Protein AF-A0A918DMU9-F1 (afdb_monomer)

InterPro domains:
  IPR008490 Transposase InsH, N-terminal [PF05598] (1-45)

Structure (mmCIF, N/CA/C/O backbone):
data_AF-A0A918DMU9-F1
#
_entry.id   AF-A0A918DMU9-F1
#
loop_
_atom_site.group_PDB
_atom_site.id
_atom_site.type_symbol
_atom_site.label_atom_id
_atom_site.label_alt_id
_atom_site.label_comp_id
_atom_site.label_asym_id
_atom_site.label_entity_id
_atom_site.label_seq_id
_atom_site.pdbx_PDB_ins_code
_atom_site.Cartn_x
_atom_site.Cartn_y
_atom_site.Cartn_z
_atom_site.occupancy
_atom_site.B_iso_or_equiv
_atom_site.auth_seq_id
_atom_site.auth_comp_id
_atom_site.auth_asym_id
_atom_site.auth_atom_id
_atom_site.pdbx_PDB_model_num
ATOM 1 N N . MET A 1 1 ? -2.622 0.297 3.015 1.00 81.81 1 MET A N 1
ATOM 2 C CA . MET A 1 1 ? -1.350 1.057 3.093 1.00 81.81 1 MET A CA 1
ATOM 3 C C . MET A 1 1 ? -1.506 2.489 2.602 1.00 81.81 1 MET A C 1
ATOM 5 O O . MET A 1 1 ? -1.431 3.363 3.449 1.00 81.81 1 MET A O 1
ATOM 9 N N . GLN A 1 2 ? -1.803 2.742 1.316 1.00 83.00 2 GLN A N 1
ATOM 10 C CA . GLN A 1 2 ? -2.008 4.115 0.808 1.00 83.00 2 GLN A CA 1
ATOM 11 C C . GLN A 1 2 ? -3.010 4.922 1.648 1.00 83.00 2 GLN A C 1
ATOM 13 O O . GLN A 1 2 ? -2.712 6.038 2.040 1.00 83.00 2 GLN A O 1
ATOM 18 N N . GLN A 1 3 ? -4.141 4.313 2.012 1.00 81.75 3 GLN A N 1
ATOM 19 C CA . GLN A 1 3 ? -5.174 4.946 2.841 1.00 81.75 3 GLN A CA 1
ATOM 20 C C . GLN A 1 3 ? -4.752 5.148 4.314 1.00 81.75 3 GLN A C 1
ATOM 22 O O . GLN A 1 3 ? -5.053 6.181 4.892 1.00 81.75 3 GLN A O 1
ATOM 27 N N . TRP A 1 4 ? -4.018 4.205 4.925 1.00 79.75 4 TRP A N 1
ATOM 28 C CA . TRP A 1 4 ? -3.583 4.321 6.333 1.00 79.75 4 TRP A CA 1
ATOM 29 C C . TRP A 1 4 ? -2.468 5.352 6.539 1.00 79.75 4 TRP A C 1
ATOM 31 O O . TRP A 1 4 ? -2.404 5.977 7.588 1.00 79.75 4 TRP A O 1
ATOM 41 N N . TYR A 1 5 ? -1.589 5.517 5.549 1.00 80.62 5 TYR A N 1
ATOM 42 C CA . TYR A 1 5 ? -0.445 6.434 5.615 1.00 80.62 5 TYR A CA 1
ATOM 43 C C . TYR A 1 5 ? -0.632 7.691 4.756 1.00 80.62 5 TYR A C 1
ATOM 45 O O . TYR A 1 5 ? 0.305 8.470 4.611 1.00 80.62 5 TYR A O 1
ATOM 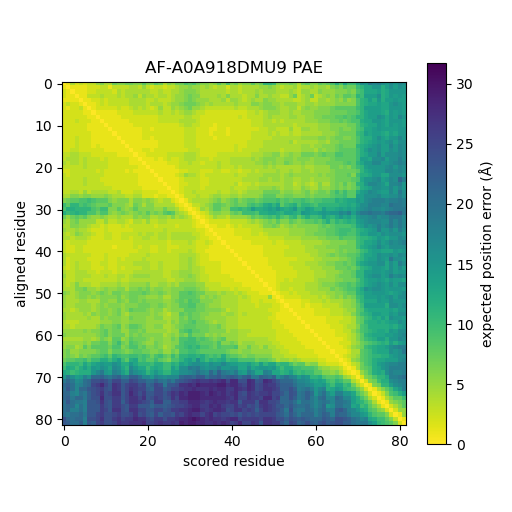53 N N . ASN A 1 6 ? -1.822 7.875 4.175 1.00 82.88 6 ASN A N 1
ATOM 54 C CA . ASN A 1 6 ? -2.152 8.968 3.259 1.00 82.88 6 ASN A CA 1
ATOM 55 C C . ASN A 1 6 ? -1.112 9.157 2.128 1.00 82.88 6 ASN A C 1
ATOM 57 O O . ASN A 1 6 ? -0.660 10.268 1.849 1.00 82.88 6 ASN A O 1
ATOM 61 N N . LEU A 1 7 ? -0.684 8.052 1.504 1.00 85.94 7 LEU A N 1
ATOM 62 C CA . LEU A 1 7 ? 0.345 8.056 0.457 1.00 85.94 7 LEU A CA 1
ATOM 63 C C . LEU A 1 7 ? -0.271 8.232 -0.932 1.00 85.94 7 LEU A C 1
ATOM 65 O O . LEU A 1 7 ? -1.201 7.514 -1.310 1.00 85.94 7 LEU A O 1
ATOM 69 N N . SER A 1 8 ? 0.323 9.125 -1.723 1.00 88.62 8 SER A N 1
ATOM 70 C CA . SER A 1 8 ? 0.073 9.227 -3.164 1.00 88.62 8 SER A CA 1
ATOM 71 C C . SER A 1 8 ? 0.629 8.011 -3.920 1.00 88.62 8 SER A C 1
ATOM 73 O O . SER A 1 8 ? 1.420 7.242 -3.374 1.00 88.62 8 SER A O 1
ATOM 75 N N . ASP A 1 9 ? 0.236 7.825 -5.186 1.00 88.88 9 ASP A N 1
ATOM 76 C CA . ASP A 1 9 ? 0.738 6.704 -5.999 1.00 88.88 9 ASP A CA 1
ATOM 77 C C . ASP A 1 9 ? 2.282 6.726 -6.157 1.00 88.88 9 ASP A C 1
ATOM 79 O O . ASP A 1 9 ? 2.889 5.673 -5.964 1.00 88.88 9 ASP A O 1
ATOM 83 N N . PRO A 1 10 ? 2.950 7.881 -6.394 1.00 89.88 10 PRO A N 1
ATOM 84 C CA . PRO A 1 10 ? 4.417 7.953 -6.380 1.00 89.88 10 PRO A CA 1
ATOM 85 C C . PRO A 1 10 ? 5.030 7.682 -5.002 1.00 89.88 10 PRO A C 1
ATOM 87 O O . PRO A 1 10 ? 5.980 6.918 -4.891 1.00 89.88 10 PRO A O 1
ATOM 90 N N . ALA A 1 11 ? 4.452 8.230 -3.929 1.00 90.31 11 ALA A N 1
ATOM 91 C CA . ALA A 1 11 ? 4.967 7.986 -2.580 1.00 90.31 11 ALA A CA 1
ATOM 92 C C . ALA A 1 11 ? 4.827 6.511 -2.165 1.00 90.31 11 ALA A C 1
ATOM 94 O O . ALA A 1 11 ? 5.618 5.997 -1.377 1.00 90.31 11 ALA A O 1
ATOM 95 N N . MET A 1 12 ? 3.817 5.815 -2.693 1.00 92.44 12 MET A N 1
ATOM 96 C CA . MET A 1 12 ? 3.640 4.383 -2.491 1.00 92.44 12 MET A CA 1
ATOM 97 C C . MET A 1 12 ? 4.686 3.561 -3.254 1.00 92.44 12 MET A C 1
ATOM 99 O O . MET A 1 12 ? 5.174 2.571 -2.713 1.00 92.44 12 MET A O 1
ATOM 103 N N . GLU A 1 13 ? 5.040 3.964 -4.478 1.00 92.56 13 GLU A N 1
ATOM 104 C CA . GLU A 1 13 ? 6.157 3.373 -5.228 1.00 92.56 13 GLU A CA 1
ATOM 105 C C . GLU A 1 13 ? 7.457 3.484 -4.418 1.00 92.56 13 GLU A C 1
ATOM 107 O O . GLU A 1 13 ? 8.079 2.462 -4.118 1.00 92.56 13 GLU A O 1
ATOM 112 N N . ASP A 1 14 ? 7.802 4.692 -3.966 1.00 92.56 14 ASP A N 1
ATOM 113 C CA . ASP A 1 14 ? 9.002 4.942 -3.159 1.00 92.56 14 ASP A CA 1
ATOM 114 C C . ASP A 1 14 ? 8.994 4.109 -1.866 1.00 92.56 14 ASP A C 1
ATOM 116 O O . ASP A 1 14 ? 9.970 3.431 -1.540 1.00 92.56 14 ASP A O 1
ATOM 120 N N . ALA A 1 15 ? 7.859 4.057 -1.160 1.00 91.00 15 ALA A N 1
ATOM 121 C CA . ALA A 1 15 ? 7.717 3.258 0.056 1.00 91.00 15 ALA A CA 1
ATOM 122 C C . ALA A 1 15 ? 7.923 1.754 -0.195 1.00 91.00 15 ALA A C 1
ATOM 124 O O . ALA A 1 15 ? 8.530 1.068 0.631 1.00 91.00 15 ALA A O 1
ATOM 125 N N . LEU A 1 16 ? 7.451 1.225 -1.329 1.00 91.00 16 LEU A N 1
ATOM 126 C CA . LEU A 1 16 ? 7.709 -0.162 -1.717 1.00 91.00 16 LEU A CA 1
ATOM 127 C C . LEU A 1 16 ? 9.177 -0.388 -2.093 1.00 91.00 16 LEU A C 1
ATOM 129 O O . LEU A 1 16 ? 9.693 -1.477 -1.853 1.00 91.00 16 LEU A O 1
ATOM 133 N N . TYR A 1 17 ? 9.886 0.604 -2.622 1.00 89.69 17 TYR A N 1
ATOM 134 C CA . TYR A 1 17 ? 11.319 0.484 -2.901 1.00 89.69 17 TYR A CA 1
ATOM 135 C C . TYR A 1 17 ? 12.190 0.587 -1.644 1.00 89.69 17 TYR A C 1
ATOM 137 O O . TYR A 1 17 ? 13.121 -0.205 -1.467 1.00 89.69 17 TYR A O 1
ATOM 145 N N . GLU A 1 18 ? 11.869 1.485 -0.720 1.00 90.50 18 GLU A N 1
ATOM 146 C CA . GLU A 1 18 ? 12.734 1.795 0.422 1.00 90.50 18 GLU A CA 1
ATOM 147 C C . GLU A 1 18 ? 12.405 0.960 1.666 1.00 90.50 18 GLU A C 1
ATOM 149 O O . GLU A 1 18 ? 13.304 0.490 2.368 1.00 90.50 18 GLU A O 1
ATOM 154 N N . ILE A 1 19 ? 11.122 0.693 1.928 1.00 90.50 19 ILE A N 1
ATOM 155 C CA . ILE A 1 19 ? 10.672 0.140 3.207 1.00 90.50 19 ILE A CA 1
ATOM 156 C C . ILE A 1 19 ? 10.402 -1.363 3.078 1.00 90.50 19 ILE A C 1
ATOM 158 O O . ILE A 1 19 ? 9.389 -1.814 2.539 1.00 90.50 19 ILE A O 1
ATOM 162 N N . ALA A 1 20 ? 11.298 -2.173 3.647 1.00 87.19 20 ALA A N 1
ATOM 163 C CA . ALA A 1 20 ? 11.182 -3.632 3.605 1.00 87.19 20 ALA A CA 1
ATOM 164 C C . ALA A 1 20 ? 9.877 -4.157 4.225 1.00 87.19 20 ALA A C 1
ATOM 166 O O . ALA A 1 20 ? 9.279 -5.081 3.679 1.00 87.19 20 ALA A O 1
ATOM 167 N N . SER A 1 21 ? 9.397 -3.557 5.318 1.00 85.88 21 SER A N 1
ATOM 168 C CA . SER A 1 21 ? 8.124 -3.950 5.934 1.00 85.88 21 SER A CA 1
ATOM 169 C C . SER A 1 21 ? 6.915 -3.666 5.036 1.00 85.88 21 SER A C 1
ATOM 171 O O . SER A 1 21 ? 5.994 -4.478 5.023 1.00 85.88 21 SER A O 1
ATOM 173 N N . MET A 1 22 ? 6.933 -2.597 4.227 1.00 87.62 22 MET A N 1
ATOM 174 C CA . MET A 1 22 ? 5.870 -2.308 3.248 1.00 87.62 22 MET A CA 1
ATOM 175 C C . MET A 1 22 ? 5.834 -3.362 2.141 1.00 87.62 22 MET A C 1
ATOM 177 O O . MET A 1 22 ? 4.761 -3.836 1.770 1.00 87.62 22 MET A O 1
ATOM 181 N N . ARG A 1 23 ? 7.006 -3.797 1.656 1.00 90.06 23 ARG A N 1
ATOM 182 C CA . ARG A 1 23 ? 7.092 -4.909 0.696 1.00 90.06 23 ARG A CA 1
ATOM 183 C C . ARG A 1 23 ? 6.582 -6.212 1.279 1.00 90.06 23 ARG A C 1
ATOM 185 O O . ARG A 1 23 ? 5.765 -6.872 0.647 1.00 90.06 23 ARG A O 1
ATOM 192 N N . LEU A 1 24 ? 7.042 -6.563 2.479 1.00 87.50 24 LEU A N 1
ATOM 193 C CA . LEU A 1 24 ? 6.622 -7.787 3.159 1.00 87.50 24 LEU A CA 1
ATOM 194 C C . LEU A 1 24 ? 5.110 -7.796 3.388 1.00 87.50 24 LEU A C 1
ATOM 196 O O . LEU A 1 24 ? 4.465 -8.804 3.118 1.00 87.50 24 LEU A O 1
ATOM 200 N N . PHE A 1 25 ? 4.539 -6.662 3.801 1.00 84.75 25 PHE A N 1
ATOM 201 C CA . PHE A 1 25 ? 3.094 -6.512 3.948 1.00 84.75 25 PHE A CA 1
ATOM 202 C C . PHE A 1 25 ? 2.353 -6.692 2.614 1.00 84.75 25 PHE A C 1
ATOM 204 O O . PHE A 1 25 ? 1.324 -7.358 2.566 1.00 84.75 25 PHE A O 1
ATOM 211 N N . ALA A 1 26 ? 2.885 -6.150 1.514 1.00 85.75 26 ALA A N 1
ATOM 212 C CA . ALA A 1 26 ? 2.333 -6.344 0.171 1.00 85.75 26 ALA A CA 1
ATOM 213 C C . ALA A 1 26 ? 2.587 -7.747 -0.418 1.00 85.75 26 ALA A C 1
ATOM 215 O O . ALA A 1 26 ? 2.147 -8.023 -1.534 1.00 85.75 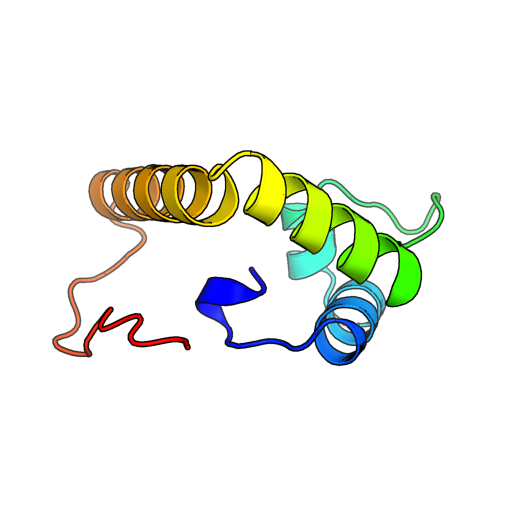26 ALA A O 1
ATOM 216 N N . GLY A 1 27 ? 3.331 -8.618 0.275 1.00 86.75 27 GLY A N 1
ATOM 217 C CA . GLY A 1 27 ? 3.785 -9.900 -0.268 1.00 86.75 27 GLY A CA 1
ATOM 218 C C . GLY A 1 27 ? 4.748 -9.758 -1.454 1.00 86.75 27 GLY A C 1
ATOM 219 O O . GLY A 1 27 ? 4.898 -10.687 -2.248 1.00 86.75 27 GLY A O 1
ATOM 220 N N . LEU A 1 28 ? 5.386 -8.593 -1.600 1.00 87.62 28 LEU A N 1
ATOM 221 C CA . LEU A 1 28 ? 6.358 -8.303 -2.648 1.00 87.62 28 LEU A CA 1
ATOM 222 C C . LEU A 1 28 ? 7.769 -8.663 -2.183 1.00 87.62 28 LEU A C 1
ATOM 224 O O . LEU A 1 28 ? 8.116 -8.577 -1.006 1.00 87.62 28 LEU A O 1
ATOM 228 N N . SER A 1 29 ? 8.603 -9.067 -3.131 1.00 79.88 29 SER A N 1
ATOM 229 C CA . SER A 1 29 ? 10.004 -9.411 -2.907 1.00 79.88 29 SER A CA 1
ATOM 230 C C . SER A 1 29 ? 10.852 -8.756 -3.998 1.00 79.88 29 SER A C 1
ATOM 232 O O . SER A 1 29 ? 10.368 -8.522 -5.103 1.00 79.88 29 SER A O 1
ATOM 234 N N . LEU A 1 30 ? 12.096 -8.389 -3.669 1.00 79.75 30 LEU A N 1
ATOM 235 C CA . LEU A 1 30 ? 12.993 -7.648 -4.575 1.00 79.75 30 LEU A CA 1
ATOM 236 C C . LEU A 1 30 ? 13.510 -8.495 -5.752 1.00 79.75 30 LEU A C 1
ATOM 238 O O . LEU A 1 30 ? 14.141 -7.968 -6.661 1.00 79.75 30 LEU A O 1
ATOM 242 N N . ASP A 1 31 ? 13.254 -9.801 -5.734 1.00 82.06 31 ASP A N 1
ATOM 243 C CA . ASP A 1 31 ? 13.470 -10.710 -6.861 1.00 82.06 31 ASP A CA 1
ATOM 244 C C . ASP A 1 31 ? 12.438 -10.505 -7.987 1.00 82.06 31 ASP A C 1
ATOM 246 O O . ASP A 1 31 ? 12.645 -10.976 -9.106 1.00 82.06 31 ASP A O 1
ATOM 250 N N . LYS A 1 32 ? 11.334 -9.801 -7.706 1.00 77.50 32 LYS A N 1
ATOM 251 C CA . LYS A 1 32 ? 10.265 -9.478 -8.654 1.00 77.50 32 LYS A CA 1
ATOM 252 C C . LYS A 1 32 ? 10.164 -7.971 -8.864 1.00 77.50 32 LYS A C 1
ATOM 254 O O . LYS A 1 32 ? 10.562 -7.174 -8.019 1.00 77.50 32 LYS A O 1
ATOM 259 N N . ALA A 1 33 ? 9.602 -7.587 -10.008 1.00 83.00 33 ALA A N 1
ATOM 260 C CA . ALA A 1 33 ? 9.365 -6.187 -10.328 1.00 83.00 33 ALA A CA 1
ATOM 261 C C . ALA A 1 33 ? 8.457 -5.540 -9.269 1.00 83.00 33 ALA A C 1
ATOM 263 O O . ALA A 1 33 ? 7.341 -6.010 -9.029 1.00 83.00 33 ALA A O 1
ATOM 264 N N . ILE A 1 34 ? 8.945 -4.462 -8.653 1.00 88.88 34 ILE A N 1
ATOM 265 C CA . ILE A 1 34 ? 8.134 -3.603 -7.795 1.00 88.88 34 ILE A CA 1
ATOM 266 C C . ILE A 1 34 ? 7.214 -2.773 -8.703 1.00 88.88 34 ILE A C 1
ATOM 268 O O . ILE A 1 34 ? 7.687 -2.251 -9.716 1.00 88.88 34 ILE A O 1
ATOM 272 N N . PRO A 1 35 ? 5.909 -2.676 -8.396 1.00 89.38 35 PRO A N 1
ATOM 273 C CA . PRO A 1 35 ? 4.984 -1.863 -9.174 1.00 89.38 35 PRO A CA 1
ATOM 274 C C . PRO A 1 35 ? 5.424 -0.399 -9.209 1.00 89.38 35 PRO A C 1
ATOM 276 O O . PRO A 1 35 ? 5.691 0.184 -8.161 1.00 89.38 35 PRO A O 1
ATOM 279 N N . ASP A 1 36 ? 5.441 0.191 -10.401 1.00 92.25 36 ASP A N 1
ATOM 280 C CA . ASP A 1 36 ? 5.616 1.635 -10.559 1.00 92.25 36 ASP A CA 1
ATOM 281 C C . ASP A 1 36 ? 4.324 2.399 -10.207 1.00 92.25 36 ASP A C 1
ATOM 283 O O . ASP A 1 36 ? 3.234 1.816 -10.103 1.00 92.25 36 ASP A O 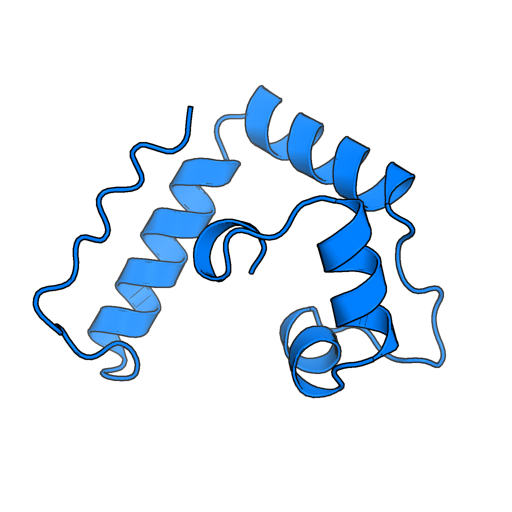1
ATOM 287 N N . HIS A 1 37 ? 4.412 3.724 -10.068 1.00 89.06 37 HIS A N 1
ATOM 288 C CA . HIS A 1 37 ? 3.267 4.583 -9.756 1.00 89.06 37 HIS A CA 1
ATOM 289 C C . HIS A 1 37 ? 2.126 4.414 -10.765 1.00 89.06 37 HIS A C 1
ATOM 291 O O . HIS A 1 37 ? 0.958 4.515 -10.398 1.00 89.06 37 HIS A O 1
ATOM 297 N N . SER A 1 38 ? 2.431 4.125 -12.037 1.00 92.44 38 SER A N 1
ATOM 298 C CA . SER A 1 38 ? 1.419 3.935 -13.081 1.00 92.44 38 SER A CA 1
ATOM 299 C C . SER A 1 38 ? 0.608 2.652 -12.868 1.00 92.44 38 SER A C 1
ATOM 301 O O . SER A 1 38 ? -0.598 2.608 -13.125 1.00 92.44 38 SER A O 1
ATOM 303 N N . THR A 1 39 ? 1.260 1.604 -12.368 1.00 92.06 39 THR A N 1
ATOM 304 C CA . THR A 1 39 ? 0.653 0.322 -12.018 1.00 92.06 39 THR A CA 1
ATOM 305 C C . THR A 1 39 ? -0.184 0.460 -10.751 1.00 92.06 39 THR A C 1
ATOM 307 O O . THR A 1 39 ? -1.320 -0.020 -10.718 1.00 92.06 39 THR A O 1
ATOM 310 N N . ILE A 1 40 ? 0.329 1.180 -9.749 1.00 91.38 40 ILE A N 1
ATOM 311 C CA . ILE A 1 40 ? -0.390 1.491 -8.505 1.00 91.38 40 ILE A CA 1
ATOM 312 C C . ILE A 1 40 ? -1.649 2.319 -8.809 1.00 91.38 40 ILE A C 1
ATOM 314 O O . ILE A 1 40 ? -2.741 1.955 -8.375 1.00 91.38 40 ILE A O 1
ATOM 318 N N . LEU A 1 41 ? -1.534 3.346 -9.656 1.00 91.81 41 LEU A N 1
ATOM 319 C CA . LEU A 1 41 ? -2.650 4.171 -10.128 1.00 91.81 41 LEU A CA 1
ATOM 320 C C . LEU A 1 41 ? -3.752 3.333 -10.796 1.00 91.81 41 LEU A C 1
ATOM 322 O O . LEU A 1 41 ? -4.934 3.466 -10.475 1.00 91.81 41 LEU A O 1
ATOM 326 N N . LYS A 1 42 ? -3.382 2.435 -11.719 1.00 91.94 42 LYS A N 1
ATOM 327 C CA . LYS A 1 42 ? -4.343 1.545 -12.398 1.00 91.94 42 LYS A CA 1
ATOM 328 C C . LYS A 1 42 ? -5.045 0.612 -11.416 1.00 91.94 42 LYS A C 1
ATOM 330 O O . LYS A 1 42 ? -6.245 0.381 -11.551 1.00 91.94 42 LYS A O 1
ATOM 335 N N . PHE A 1 43 ? -4.310 0.082 -10.442 1.00 89.69 43 PHE A N 1
ATOM 336 C CA . PHE A 1 43 ? -4.876 -0.768 -9.401 1.00 89.69 43 PHE A CA 1
ATOM 337 C C . PHE A 1 43 ? -5.860 0.004 -8.517 1.00 89.69 43 PHE A C 1
ATOM 339 O O . PHE A 1 43 ? -6.974 -0.464 -8.289 1.00 89.69 43 PHE A O 1
ATOM 346 N N . ARG A 1 44 ? -5.505 1.223 -8.099 1.00 87.75 44 ARG A N 1
ATOM 347 C CA . ARG A 1 44 ? -6.401 2.107 -7.348 1.00 87.75 44 ARG A CA 1
ATOM 348 C C . ARG A 1 44 ? -7.694 2.383 -8.116 1.00 87.75 44 ARG A C 1
ATOM 350 O O . ARG A 1 44 ? -8.773 2.161 -7.575 1.00 87.75 44 ARG A O 1
ATOM 357 N N . HIS A 1 45 ? -7.605 2.753 -9.392 1.00 89.88 45 HIS A N 1
ATOM 358 C CA . HIS A 1 45 ? -8.789 2.965 -10.229 1.00 89.88 45 HIS A CA 1
ATOM 359 C C . HIS A 1 45 ? -9.636 1.705 -10.423 1.00 89.88 45 HIS A C 1
ATOM 361 O O . HIS A 1 45 ? -10.862 1.792 -10.507 1.00 89.88 45 HIS A O 1
ATOM 367 N N . LEU A 1 46 ? -9.014 0.524 -10.478 1.00 91.94 46 LEU A N 1
ATOM 368 C CA . LEU A 1 46 ? -9.743 -0.741 -10.508 1.00 91.94 46 LEU A CA 1
ATOM 369 C C . LEU A 1 46 ? -10.561 -0.923 -9.222 1.00 91.94 46 LEU A C 1
ATOM 371 O O . LEU A 1 46 ? -11.750 -1.230 -9.292 1.00 91.94 46 LEU A O 1
ATOM 375 N N . LEU A 1 47 ? -9.955 -0.688 -8.057 1.00 88.69 47 LEU A N 1
ATOM 376 C CA . LEU A 1 47 ? -10.652 -0.784 -6.775 1.00 88.69 47 LEU A CA 1
ATOM 377 C C . LEU A 1 47 ? -11.772 0.255 -6.638 1.00 88.69 47 LEU A C 1
ATOM 379 O O . LEU A 1 47 ? -12.857 -0.091 -6.175 1.00 88.69 47 LEU A O 1
ATOM 383 N N . GLU A 1 48 ? -11.537 1.499 -7.061 1.00 86.69 48 GLU A N 1
ATOM 384 C CA . GLU A 1 48 ? -12.537 2.578 -7.071 1.00 86.69 48 GLU A CA 1
ATOM 385 C C . GLU A 1 48 ? -13.732 2.217 -7.957 1.00 86.69 48 GLU A C 1
ATOM 387 O O . GLU A 1 48 ? -14.880 2.294 -7.521 1.00 86.69 48 GLU A O 1
ATOM 392 N N . ARG A 1 49 ? -13.471 1.735 -9.178 1.00 90.44 49 ARG A N 1
ATOM 393 C CA . ARG A 1 49 ?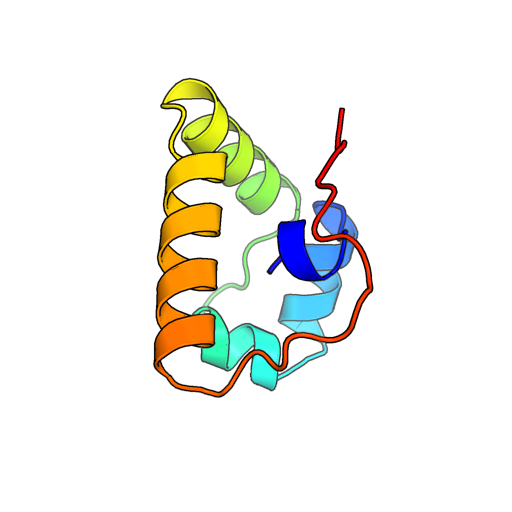 -14.512 1.324 -10.129 1.00 90.44 49 ARG A CA 1
ATOM 394 C C . ARG A 1 49 ? -15.410 0.216 -9.580 1.00 90.44 49 ARG A C 1
ATOM 396 O O . ARG A 1 49 ? -16.585 0.156 -9.936 1.00 90.44 49 ARG A O 1
ATOM 403 N N . HIS A 1 50 ? -14.864 -0.668 -8.751 1.00 89.19 50 HIS A N 1
ATOM 404 C CA . HIS A 1 50 ? -15.612 -1.759 -8.133 1.00 89.19 50 HIS A CA 1
ATOM 405 C C . HIS A 1 50 ? -16.124 -1.430 -6.721 1.00 89.19 50 HIS A C 1
ATOM 407 O O . HIS A 1 50 ? -16.750 -2.283 -6.101 1.00 89.19 50 HIS A O 1
ATOM 413 N N . GLY A 1 51 ? -15.873 -0.222 -6.200 1.00 86.44 51 GLY A N 1
ATOM 414 C CA . GLY A 1 51 ? -16.231 0.149 -4.826 1.00 86.44 51 GLY A CA 1
ATOM 415 C C . GLY A 1 51 ? -15.497 -0.664 -3.750 1.00 86.44 51 GLY A C 1
ATOM 416 O O . GLY A 1 51 ? -15.886 -0.638 -2.585 1.00 86.44 51 GLY A O 1
ATOM 417 N N . LEU A 1 52 ? -14.434 -1.381 -4.125 1.00 87.62 52 LEU A N 1
ATOM 418 C CA . LEU A 1 52 ? -13.706 -2.303 -3.252 1.00 87.62 52 LEU A CA 1
ATOM 419 C C . LEU A 1 52 ? -12.674 -1.591 -2.383 1.00 87.62 52 LEU A C 1
ATOM 421 O O . LEU A 1 52 ? -12.304 -2.112 -1.338 1.00 87.62 52 LEU A O 1
ATOM 425 N N . ALA A 1 53 ? -12.210 -0.405 -2.793 1.00 82.69 53 ALA A N 1
ATOM 426 C CA . ALA A 1 53 ? -11.170 0.327 -2.069 1.00 82.69 53 ALA A CA 1
ATOM 427 C C . ALA A 1 53 ? -11.559 0.572 -0.601 1.00 82.69 53 ALA A C 1
ATOM 429 O O . ALA A 1 53 ? -10.771 0.297 0.300 1.00 82.69 53 ALA A O 1
ATOM 430 N N . ARG A 1 54 ? -12.792 1.046 -0.374 1.00 81.25 54 ARG A N 1
ATOM 431 C CA . ARG A 1 54 ? -13.317 1.322 0.968 1.00 81.25 54 ARG A CA 1
ATOM 432 C C . ARG A 1 54 ? -13.669 0.040 1.722 1.00 81.25 54 ARG A C 1
ATOM 434 O O . ARG A 1 54 ? -13.264 -0.095 2.863 1.00 81.25 54 ARG A O 1
ATOM 441 N N . GLN A 1 55 ? -14.314 -0.926 1.065 1.00 86.06 55 GLN A N 1
ATOM 442 C CA . GLN A 1 55 ? -14.672 -2.207 1.692 1.00 86.06 55 GLN A CA 1
ATOM 443 C C . GLN A 1 55 ? -13.441 -2.947 2.228 1.00 86.06 55 GLN A C 1
ATOM 445 O O . GLN A 1 55 ? -13.399 -3.315 3.394 1.00 86.06 55 GLN A O 1
ATOM 450 N N . ILE A 1 56 ? -12.392 -3.079 1.409 1.00 85.06 56 ILE A N 1
ATOM 451 C CA . ILE A 1 56 ? -11.144 -3.738 1.818 1.00 85.06 56 ILE A CA 1
ATOM 452 C C . ILE A 1 56 ? -10.474 -2.980 2.970 1.00 85.06 56 ILE A C 1
ATOM 454 O O . ILE A 1 56 ? -9.902 -3.600 3.864 1.00 85.06 56 ILE A O 1
ATOM 458 N N . PHE A 1 57 ? -10.513 -1.646 2.945 1.00 83.62 57 PHE A N 1
ATOM 459 C CA . PHE A 1 57 ? -9.947 -0.829 4.013 1.00 83.62 57 PHE A CA 1
ATOM 460 C C . PHE A 1 57 ? -10.692 -1.015 5.337 1.00 83.62 57 PHE A C 1
ATOM 462 O O . PHE A 1 57 ? -10.043 -1.208 6.366 1.00 83.62 57 PHE A O 1
ATOM 469 N N . ASP A 1 58 ? -12.023 -0.976 5.306 1.00 84.50 58 ASP A N 1
ATOM 470 C CA . ASP A 1 58 ? -12.870 -1.115 6.488 1.00 84.50 58 ASP A CA 1
ATOM 471 C C . ASP A 1 58 ? -12.728 -2.521 7.086 1.00 84.50 58 ASP A C 1
ATOM 473 O O . ASP A 1 58 ? -12.438 -2.647 8.275 1.00 84.50 58 ASP A O 1
ATOM 477 N N . ASP A 1 59 ? -12.794 -3.567 6.256 1.00 86.00 59 ASP A N 1
ATOM 478 C CA . ASP A 1 59 ? -12.637 -4.964 6.682 1.00 86.00 59 ASP A CA 1
ATOM 479 C C . ASP A 1 59 ? -11.252 -5.215 7.299 1.00 86.00 59 ASP A C 1
ATOM 481 O O . ASP A 1 59 ? -11.124 -5.829 8.362 1.00 86.00 59 ASP A O 1
ATOM 485 N N . ALA A 1 60 ? -10.189 -4.712 6.661 1.00 82.06 60 ALA A N 1
ATOM 486 C CA . ALA A 1 60 ? -8.833 -4.851 7.184 1.00 82.06 60 ALA A CA 1
ATOM 487 C C . ALA A 1 60 ? -8.639 -4.061 8.486 1.00 82.06 60 ALA A C 1
ATOM 489 O O . ALA A 1 60 ? -7.975 -4.540 9.405 1.00 82.06 60 ALA A O 1
ATOM 490 N N . SER A 1 61 ? -9.225 -2.866 8.585 1.00 82.25 61 SER A N 1
ATOM 491 C CA . SER A 1 61 ? -9.167 -2.048 9.800 1.00 82.25 61 SER A CA 1
ATOM 492 C C . SER A 1 61 ? -9.938 -2.703 10.946 1.00 82.25 61 SER A C 1
ATOM 494 O O . SER A 1 61 ? -9.442 -2.730 12.072 1.00 82.25 61 SER A O 1
ATOM 496 N N . GLN A 1 62 ? -11.100 -3.299 10.664 1.00 83.56 62 GLN A N 1
ATOM 497 C CA . GLN A 1 62 ? -11.865 -4.074 11.637 1.00 83.56 62 GLN A CA 1
ATOM 498 C C . GLN A 1 62 ? -11.074 -5.293 12.118 1.00 83.56 62 GLN A C 1
ATOM 500 O O . GLN A 1 62 ? -10.961 -5.507 13.322 1.00 83.56 62 GLN A O 1
ATOM 505 N N . TRP A 1 63 ? -10.467 -6.055 11.206 1.00 83.44 63 TRP A N 1
ATOM 506 C CA . TRP A 1 63 ? -9.639 -7.202 11.578 1.00 83.44 63 TRP A CA 1
AT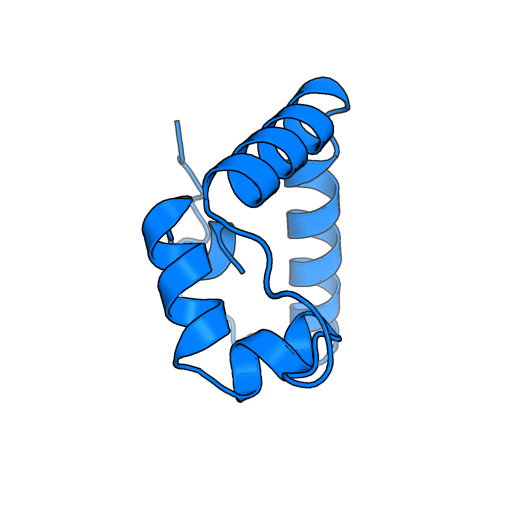OM 507 C C . TRP A 1 63 ? -8.451 -6.796 12.465 1.00 83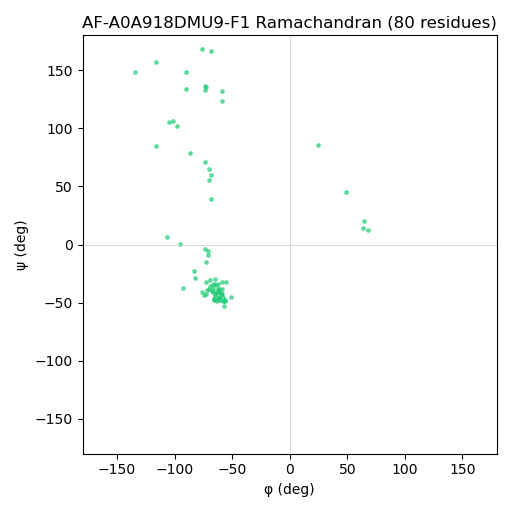.44 63 TRP A C 1
ATOM 509 O O . TRP A 1 63 ? -8.169 -7.451 13.466 1.00 83.44 63 TRP A O 1
ATOM 519 N N . LEU A 1 64 ? -7.780 -5.681 12.149 1.00 78.50 64 LEU A N 1
ATOM 520 C CA . LEU A 1 64 ? -6.683 -5.148 12.967 1.00 78.50 64 LEU A CA 1
ATOM 521 C C . LEU A 1 64 ? -7.152 -4.659 14.347 1.00 78.50 64 LEU A C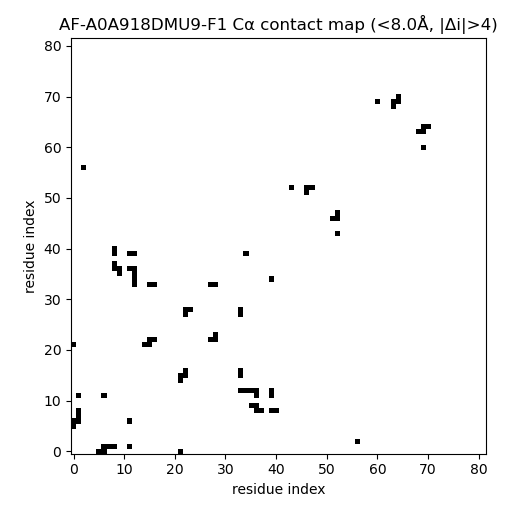 1
ATOM 523 O O . LEU A 1 64 ? -6.414 -4.800 15.328 1.00 78.50 64 LEU A O 1
ATOM 527 N N . PHE A 1 65 ? -8.361 -4.098 14.429 1.00 80.00 65 PHE A N 1
ATOM 528 C CA . PHE A 1 65 ? -8.994 -3.706 15.687 1.00 80.00 65 PHE A CA 1
ATOM 529 C C . PHE A 1 65 ? -9.317 -4.931 16.553 1.00 80.00 65 PHE A C 1
ATOM 531 O O . PHE A 1 65 ? -8.958 -4.968 17.729 1.00 80.00 65 PHE A O 1
ATOM 538 N N . GLU A 1 66 ? -9.925 -5.966 15.969 1.00 81.94 66 GLU A N 1
ATOM 539 C CA . GLU A 1 66 ? -10.233 -7.228 16.655 1.00 81.94 66 GLU A CA 1
ATOM 540 C C . GLU A 1 66 ? -8.966 -7.971 17.103 1.00 81.94 66 GLU A C 1
ATOM 542 O O . GLU A 1 66 ? -8.938 -8.556 18.185 1.00 81.94 66 GLU A O 1
ATOM 547 N N . ALA A 1 67 ? -7.889 -7.896 16.317 1.00 79.12 67 ALA A N 1
ATOM 548 C CA . ALA A 1 67 ? -6.585 -8.452 16.669 1.00 79.12 67 ALA A CA 1
ATOM 549 C C . ALA A 1 67 ? -5.860 -7.672 17.789 1.00 79.12 67 ALA A C 1
ATOM 551 O O . ALA A 1 67 ? -4.786 -8.090 18.222 1.00 79.12 67 ALA A O 1
ATOM 552 N N . GLY A 1 68 ? -6.406 -6.537 18.250 1.00 74.50 68 GL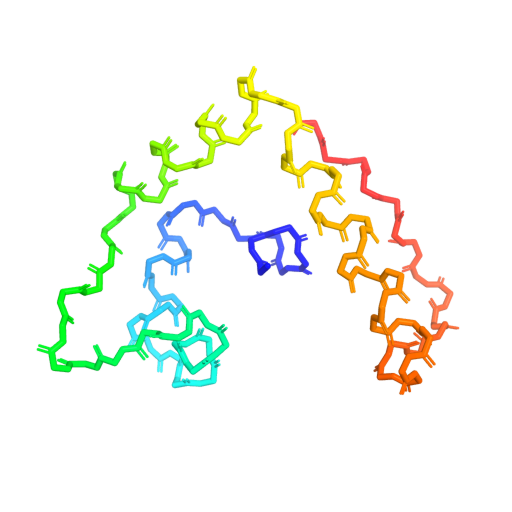Y A N 1
ATOM 553 C CA . GLY A 1 68 ? -5.797 -5.682 19.276 1.00 74.50 68 GLY A CA 1
ATOM 554 C C . GLY A 1 68 ? -4.520 -4.968 18.818 1.00 74.50 68 GLY A C 1
ATOM 555 O O . GLY A 1 68 ? -3.792 -4.420 19.644 1.00 74.50 68 GLY A O 1
ATOM 556 N N . VAL A 1 69 ? -4.234 -4.985 17.512 1.00 72.69 69 VAL A N 1
ATOM 557 C CA . VAL A 1 69 ? -3.060 -4.340 16.900 1.00 72.69 69 VAL A CA 1
ATOM 558 C C . VAL A 1 69 ? -3.324 -2.851 16.676 1.00 72.69 69 VAL A C 1
ATOM 560 O O . VAL A 1 69 ? -2.400 -2.040 16.723 1.00 72.69 69 VAL A O 1
ATOM 563 N N . LEU A 1 70 ? -4.590 -2.483 16.465 1.00 64.56 70 LEU A N 1
ATOM 564 C CA . LEU A 1 70 ? -5.034 -1.102 16.317 1.00 64.56 70 LEU A CA 1
ATOM 565 C C . LEU A 1 70 ? -5.594 -0.614 17.660 1.00 64.56 70 LEU A C 1
ATOM 567 O O . LEU A 1 70 ? -6.702 -0.973 18.059 1.00 64.56 70 LEU A O 1
ATOM 571 N N . LEU A 1 71 ? -4.802 0.173 18.392 1.00 51.28 71 LEU A N 1
ATOM 572 C CA . LEU A 1 71 ? -5.264 0.815 19.620 1.00 51.28 71 LEU A CA 1
ATOM 573 C C . LEU A 1 71 ? -6.217 1.955 19.259 1.00 51.28 71 LEU A C 1
ATOM 575 O O . LEU A 1 71 ? -5.950 2.751 18.361 1.00 51.28 71 LEU A O 1
ATOM 579 N N . LYS A 1 72 ? -7.333 2.024 19.985 1.00 49.78 72 LYS A N 1
ATOM 580 C CA . LYS A 1 72 ? -8.333 3.090 19.913 1.00 49.78 72 LYS A CA 1
ATOM 581 C C . LYS A 1 72 ? -7.752 4.378 20.512 1.00 49.78 72 LYS A C 1
ATOM 583 O O . LYS A 1 72 ? -8.180 4.808 21.577 1.00 49.78 72 LYS A O 1
ATOM 588 N N . GLU A 1 73 ? -6.725 4.949 19.891 1.00 41.78 73 GLU A N 1
ATOM 589 C CA . GLU A 1 73 ? -6.380 6.341 20.151 1.00 41.78 73 GLU A CA 1
ATOM 590 C C . GLU A 1 73 ? -7.430 7.218 19.478 1.00 41.78 73 GLU A C 1
ATOM 592 O O . GLU A 1 73 ? -7.868 6.957 18.360 1.00 41.78 73 GLU A O 1
ATOM 597 N N . ASP A 1 74 ? -7.861 8.232 20.215 1.00 40.84 74 ASP A N 1
ATOM 598 C CA . ASP A 1 74 ? -8.940 9.181 19.940 1.00 40.84 74 ASP A CA 1
ATOM 599 C C . ASP A 1 74 ? -8.613 10.133 18.765 1.00 40.84 74 ASP A C 1
ATOM 601 O O . ASP A 1 74 ? -8.875 11.332 18.797 1.00 40.84 74 ASP A O 1
ATOM 605 N N . SER A 1 75 ? -7.974 9.612 17.721 1.00 42.19 75 SER A N 1
ATOM 606 C CA . SER A 1 75 ? -7.631 10.314 16.496 1.00 42.19 75 SER A CA 1
ATOM 607 C C . SER A 1 75 ? -8.391 9.657 15.362 1.00 42.19 75 SER A C 1
ATOM 609 O O . SER A 1 75 ? -7.875 8.766 14.693 1.00 42.19 75 SER A O 1
ATOM 611 N N . LEU A 1 76 ? -9.638 10.102 15.197 1.00 43.12 76 LEU A N 1
ATOM 612 C CA . LEU A 1 76 ? -10.290 10.277 13.903 1.00 43.12 76 LEU A CA 1
ATOM 613 C C . LEU A 1 76 ? -9.690 9.388 12.799 1.00 43.12 76 LEU A C 1
ATOM 615 O O . LEU A 1 76 ? -8.919 9.853 11.960 1.00 43.12 76 LEU A O 1
ATOM 619 N N . ILE A 1 77 ? -10.166 8.143 12.705 1.00 45.75 77 ILE A N 1
ATOM 620 C CA . ILE A 1 77 ? -10.402 7.541 11.385 1.00 45.75 77 ILE A CA 1
ATOM 621 C C . ILE A 1 77 ? -11.613 8.280 10.788 1.00 45.75 77 ILE A C 1
ATOM 623 O O . ILE A 1 77 ? -12.653 7.710 10.482 1.00 45.75 77 ILE A O 1
ATOM 627 N N . ASP A 1 78 ? -11.508 9.604 10.708 1.00 47.31 78 ASP A N 1
ATOM 628 C CA . ASP A 1 78 ? -12.321 10.433 9.851 1.00 47.31 78 ASP A CA 1
ATOM 629 C C . ASP A 1 78 ? -11.569 10.432 8.534 1.00 47.31 78 ASP A C 1
ATOM 631 O O . ASP A 1 78 ? -10.799 11.332 8.201 1.00 47.31 78 ASP A O 1
ATOM 635 N N . ALA A 1 79 ? -11.736 9.329 7.806 1.00 44.41 79 ALA A N 1
ATOM 636 C CA . ALA A 1 79 ? -11.402 9.260 6.400 1.00 44.41 79 ALA A CA 1
ATOM 637 C C . ALA A 1 79 ? -12.391 10.142 5.616 1.00 44.41 79 ALA A C 1
ATOM 639 O O . ALA A 1 79 ? -13.097 9.681 4.718 1.00 44.41 79 ALA A O 1
ATOM 640 N N . THR A 1 80 ? -12.421 11.437 5.937 1.00 42.84 80 THR A N 1
ATOM 641 C CA . THR A 1 80 ? -12.764 12.491 4.992 1.00 42.84 80 THR A CA 1
ATOM 642 C C . THR A 1 80 ? -11.565 12.629 4.053 1.00 42.84 80 THR A C 1
ATOM 644 O O . THR A 1 80 ? -10.774 13.564 4.124 1.00 42.84 80 THR A O 1
ATOM 647 N N . ILE A 1 81 ? -11.388 11.622 3.199 1.00 43.72 81 ILE A N 1
ATOM 648 C CA . ILE A 1 81 ? -10.520 11.692 2.028 1.00 43.72 81 ILE A CA 1
ATOM 649 C C . ILE A 1 81 ? -11.473 11.824 0.839 1.00 43.72 81 ILE A C 1
ATOM 651 O O . ILE A 1 81 ? -12.206 10.885 0.5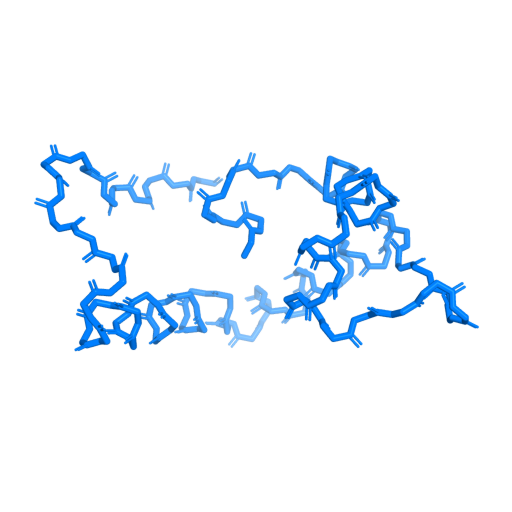14 1.00 43.72 81 ILE A O 1
ATOM 655 N N . PHE A 1 82 ? -11.524 13.047 0.307 1.00 38.75 82 PHE A N 1
ATOM 656 C CA . PHE A 1 82 ? -12.114 13.404 -0.984 1.00 38.75 82 PHE A CA 1
ATOM 657 C C . PHE A 1 82 ? -11.243 12.899 -2.135 1.00 38.75 82 PHE A C 1
ATOM 659 O O . PHE A 1 82 ? -10.004 12.852 -1.953 1.00 38.75 82 PHE A O 1
#

Solvent-accessible surface area (backbone atoms only — not comparable to full-atom values): 4979 Å² total; per-residue (Å²): 103,50,80,81,68,71,42,50,46,61,56,44,29,51,40,49,73,70,35,66,67,53,19,54,72,70,73,50,54,89,93,47,88,75,65,48,34,70,54,46,46,52,50,50,52,52,26,56,76,68,59,42,53,59,53,55,49,50,55,51,50,49,52,34,41,76,69,65,75,46,73,90,62,98,65,74,90,66,78,84,71,130

pLDDT: mean 79.76, std 15.53, range [38.75, 92.56]

Foldseek 3Di:
DCLVVVDQLQRLLVCCVPPPVSCVVVVHDPVDDRDHSVRSVVVVVVCVVVVNPVVVVVVVVVVCVVVVVDDPDVDDPVPPPD

Secondary structure (DSSP, 8-state):
-TTTTT--HHHHHHHHHH-HHHHHHTT--TTSPPPPHHHHHHHHHHHHHTTHHHHHHHHHHHHHHHTT-S---SS-------

Mean predicted aligned error: 8.11 Å

Radius of gyration: 13.75 Å; Cα contacts (8 Å, |Δi|>4): 43; chains: 1; bounding box: 30×24×33 Å

Sequence (82 aa):
MQQWYNLSDPAMEDALYEIASMRLFAGLSLDKAIPDHSTILKFRHLLERHGLARQIFDDASQWLFEAGVLLKEDSLIDATIF

Organism: NCBI:txid518897